Protein 4RMM (pdb70)

Solvent-accessible surface area: 7836 Å² total

Radius of gyration: 14.69 Å; Cα contacts (8 Å, |Δi|>4): 226; chains: 1; bounding box: 28×30×41 Å

Secondary structure (DSSP, 8-state):
-HHHHHHHTT-HHHHTTTSTTS--------SSS--EEEE-------GGG--S-----------S--SS--EEEEEEEEE-S---SSPEEEEEEEEEE-SSEEEEEEEEESS-TTS-SEEEEEEEE-----

Nearest PDB structures (foldseek):
  4rmm-assembly1_A-2  TM=1.008E+00  e=5.189E-24  Chromobacterium violaceum ATCC 12472
  3nwz-assembly3_B  TM=6.648E-01  e=1.725E-05  Halalkalibacterium halodurans
  1vi8-assembly1_B  TM=7.463E-01  e=4.567E-04  Escherichia coli
  3r32-assembly1_A  TM=6.577E-01  e=2.211E-03  Arthrobacter sp.
  1q4s-assembly1_A  TM=6.953E-01  e=3.817E-03  Arthrobacter sp. SU

Foldseek 3Di:
DVLVVCLVVVVFPCNCVPPCVVVVVKGHDDDVAQDKIKAQPAAVHDPPSDCQVVVVQLVSVSPDDVPDDWAWDDKDKDFQADDDSFMKMKGKDWDDCPPFKTKIKMFIDGPDSVRTRMIMITMTTHDPPD

B-factor: mean 85.72, std 33.12, range [31.44, 184.6]

Organism: Chromobacterium violaceum (strain ATCC 12472 / DSM 30191 / JCM 1249 / CCUG 213 / NBRC 12614 / NCIMB 9131 / NCTC 9757 / MK) (NCBI:txid243365)

CATH classification: 3.10.129.10

InterPro domains:
  IPR003736 Phenylacetic acid degradation-related domain [TIGR00369] (26-140)
  IPR006683 Thioesterase domain [PF03061] (61-133)
  IPR029069 HotDog domain superfamily [SSF54637] (1-143)

Sequence (130 aa):
QRFADLRDRKAYAEIVDALPYVKLGTSAEDEQGELRFELPFLQPALHGGLIGGFESAAIHLWNRESLEAPKIVDFSLDYLRPGRPQTLFAQCEITKQGKRVAHVLIEAWQDDRSKPVAVARAHFLLTNLE

Structure (mmCIF, N/CA/C/O backbone):
data_4RMM
#
_entry.id   4RMM
#
_cell.length_a   47.065
_cell.length_b   47.065
_cell.length_c   120.816
_cell.angle_alpha   90.000
_cell.angle_beta   90.000
_cell.angle_gamma   90.000
#
_symmetry.space_group_name_H-M   'P 43 2 2'
#
loop_
_entity.id
_entity.type
_entity.pdbx_description
1 polymer 'Putative uncharacterized protein'
2 water water
#
loop_
_atom_site.group_PDB
_atom_site.id
_atom_site.type_symbol
_atom_site.label_atom_id
_atom_site.label_alt_id
_atom_site.label_comp_id
_atom_site.label_asym_id
_atom_site.label_entity_id
_atom_site.label_seq_id
_atom_site.pdbx_PDB_ins_code
_atom_site.Cartn_x
_atom_site.Cartn_y
_atom_site.Cartn_z
_atom_site.occupancy
_atom_site.B_iso_or_equiv
_atom_site.auth_seq_id
_atom_site.auth_comp_id
_atom_site.auth_asym_id
_atom_site.auth_atom_id
_atom_site.pdbx_PDB_model_num
ATOM 9 N N . GLN A 1 6 ? 48.185 19.193 38.066 1.00 148.36 6 GLN A N 1
ATOM 10 C CA . GLN A 1 6 ? 47.197 19.108 36.999 1.00 159.65 6 GLN A CA 1
ATOM 11 C C . GLN A 1 6 ? 45.909 18.471 37.504 1.00 151.13 6 GLN A C 1
ATOM 12 O O . GLN A 1 6 ? 44.814 18.886 37.130 1.00 155.80 6 GLN A O 1
ATOM 18 N N . ARG A 1 7 ? 46.042 17.463 38.357 1.00 138.77 7 ARG A N 1
ATOM 19 C CA . ARG A 1 7 ? 44.876 16.785 38.903 1.00 136.39 7 ARG A CA 1
ATOM 20 C C . ARG A 1 7 ? 43.864 17.769 39.477 1.00 130.54 7 ARG A C 1
ATOM 21 O O . ARG A 1 7 ? 42.672 17.477 39.520 1.00 134.71 7 ARG A O 1
ATOM 29 N N . PHE A 1 8 ? 44.334 18.934 39.913 1.00 117.95 8 PHE A N 1
ATOM 30 C CA . PHE A 1 8 ? 43.438 19.931 40.484 1.00 109.65 8 PHE A CA 1
ATOM 31 C C . PHE A 1 8 ? 42.371 20.358 39.487 1.00 120.15 8 PHE A C 1
ATOM 32 O O . PHE A 1 8 ? 41.178 20.227 39.754 1.00 117.39 8 PHE A O 1
ATOM 40 N N . ALA A 1 9 ? 42.809 20.884 38.346 1.00 130.36 9 ALA A N 1
ATOM 41 C CA . ALA A 1 9 ? 41.892 21.329 37.302 1.00 134.88 9 ALA A CA 1
ATOM 42 C C . ALA A 1 9 ? 40.946 20.184 36.967 1.00 137.36 9 ALA A C 1
ATOM 43 O O . ALA A 1 9 ? 39.782 20.394 36.621 1.00 132.36 9 ALA A O 1
ATOM 45 N N . ASP A 1 10 ? 41.472 18.969 37.081 1.00 141.58 10 ASP A N 1
ATOM 46 C CA . ASP A 1 10 ? 40.719 17.755 36.810 1.00 148.92 10 ASP A CA 1
ATOM 47 C C . ASP A 1 10 ? 39.706 17.467 37.917 1.00 139.81 10 ASP A C 1
ATOM 48 O O . ASP A 1 10 ? 38.594 17.010 37.649 1.00 145.36 10 ASP A O 1
ATOM 53 N N . LEU A 1 11 ? 40.094 17.733 39.161 1.00 128.52 11 LEU A N 1
ATOM 54 C CA . LEU A 1 11 ? 39.210 17.500 40.296 1.00 124.49 11 LEU A CA 1
ATOM 55 C C . LEU A 1 11 ? 38.209 18.631 40.498 1.00 116.64 11 LEU A C 1
ATOM 56 O O . LEU A 1 11 ? 37.169 18.435 41.122 1.00 119.67 11 LEU A O 1
ATOM 61 N N . ARG A 1 12 ? 38.517 19.813 39.976 1.00 111.82 12 ARG A N 1
ATOM 62 C CA . ARG A 1 12 ? 37.597 20.937 40.102 1.00 111.83 12 ARG A CA 1
ATOM 63 C C . ARG A 1 12 ? 36.397 20.643 39.217 1.00 112.74 12 ARG A C 1
ATOM 64 O O . ARG A 1 12 ? 35.263 20.551 39.687 1.00 108.04 12 ARG A O 1
ATOM 72 N N . ASP A 1 13 ? 36.668 20.498 37.924 1.00 127.05 13 ASP A N 1
ATOM 73 C CA . ASP A 1 13 ? 35.635 20.212 36.939 1.00 133.43 13 ASP A CA 1
ATOM 74 C C . ASP A 1 13 ? 34.787 19.014 37.356 1.00 133.30 13 ASP A C 1
ATOM 75 O O . ASP A 1 13 ? 33.604 18.936 37.032 1.00 139.94 13 ASP A O 1
ATOM 80 N N . ARG A 1 14 ? 35.400 18.088 38.083 1.00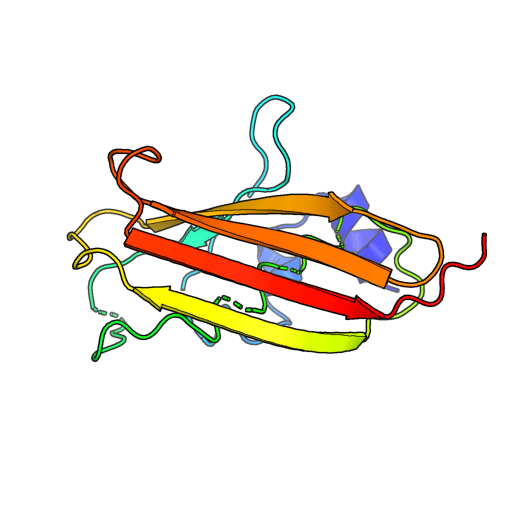 132.72 14 ARG A N 1
ATOM 81 C CA . ARG A 1 14 ? 34.716 16.885 38.541 1.00 136.97 14 ARG A CA 1
ATOM 82 C C . ARG A 1 14 ? 34.019 17.097 39.886 1.00 129.18 14 ARG A C 1
ATOM 83 O O . ARG A 1 14 ? 33.350 16.197 40.394 1.00 135.30 14 ARG A O 1
ATOM 91 N N . LYS A 1 15 ? 34.180 18.287 40.456 1.00 117.15 15 LYS A N 1
ATOM 92 C CA . LYS A 1 15 ? 33.573 18.616 41.742 1.00 104.88 15 LYS A CA 1
ATOM 93 C C . LYS A 1 15 ? 33.883 17.553 42.793 1.00 101.45 15 LYS A C 1
ATOM 94 O O . LYS A 1 15 ? 33.052 17.261 43.653 1.00 101.86 15 LYS A O 1
ATOM 100 N N . ALA A 1 16 ? 35.080 16.978 42.719 1.00 102.39 16 ALA A N 1
ATOM 101 C CA . ALA A 1 16 ? 35.501 15.945 43.661 1.00 109.27 16 ALA A CA 1
ATOM 102 C C . ALA A 1 16 ? 35.971 16.547 44.986 1.00 104.25 16 ALA A C 1
ATOM 103 O O . ALA A 1 16 ? 37.142 16.432 45.347 1.00 108.63 16 ALA A O 1
ATOM 105 N N . TYR A 1 17 ? 35.048 17.177 45.708 1.00 93.13 17 TYR A N 1
ATOM 106 C CA . TYR A 1 17 ? 35.354 17.812 46.988 1.00 91.17 17 TYR A CA 1
ATOM 107 C C . TYR A 1 17 ? 36.037 16.866 47.973 1.00 94.43 17 TYR A C 1
ATOM 108 O O . TYR A 1 17 ? 37.102 17.168 48.507 1.00 91.98 17 TYR A O 1
ATOM 117 N N . ALA A 1 18 ? 35.409 15.719 48.203 1.00 116.42 18 ALA A N 1
ATOM 118 C CA . ALA A 1 18 ? 35.907 14.714 49.136 1.00 122.28 18 ALA A CA 1
ATOM 119 C C . ALA A 1 18 ? 37.395 14.373 49.037 1.00 119.48 18 ALA A C 1
ATOM 120 O O . ALA A 1 18 ? 38.093 14.334 50.051 1.00 109.67 18 ALA A O 1
ATOM 122 N N . GLU A 1 19 ? 37.887 14.122 47.829 1.00 127.55 19 GLU A N 1
ATOM 123 C CA . GLU A 1 19 ? 39.291 13.762 47.674 1.00 131.44 19 GLU A CA 1
ATOM 124 C C . GLU A 1 19 ? 40.223 14.895 47.272 1.00 131.48 19 GLU A C 1
ATOM 125 O O . GLU A 1 19 ? 41.437 14.789 47.451 1.00 140.28 19 GLU A O 1
ATOM 131 N N . ILE A 1 20 ? 39.669 15.975 46.732 1.00 121.59 20 ILE A N 1
ATOM 132 C CA . ILE A 1 20 ? 40.498 17.105 46.332 1.00 112.44 20 ILE A CA 1
ATOM 133 C C . ILE A 1 20 ? 41.246 17.597 47.568 1.00 110.42 20 ILE A C 1
ATOM 134 O O . ILE A 1 20 ? 42.351 18.129 47.475 1.00 111.33 20 ILE A O 1
ATOM 139 N N . VAL A 1 21 ? 40.631 17.388 48.727 1.00 107.70 21 VAL A N 1
ATOM 140 C CA . VAL A 1 21 ? 41.202 17.793 50.003 1.00 101.90 21 VAL A CA 1
ATOM 141 C C . VAL A 1 21 ? 41.843 16.605 50.703 1.00 111.88 21 VAL A C 1
ATOM 142 O O . VAL A 1 21 ? 42.609 16.771 51.654 1.00 107.27 21 VAL A O 1
ATOM 146 N N . ASP A 1 22 ? 41.515 15.408 50.225 1.00 123.53 22 ASP A N 1
ATOM 147 C CA . ASP A 1 22 ? 42.050 14.180 50.793 1.00 135.24 22 ASP A CA 1
ATOM 148 C C . ASP A 1 22 ? 43.569 14.310 50.740 1.00 125.49 22 ASP A C 1
ATOM 149 O O . ASP A 1 22 ? 44.275 13.976 51.691 1.00 127.28 22 ASP A O 1
ATOM 154 N N . ALA A 1 23 ? 44.054 14.831 49.618 1.00 114.26 23 ALA A N 1
ATOM 155 C CA . ALA A 1 23 ? 45.472 15.045 49.440 1.00 105.09 23 ALA A CA 1
ATOM 156 C C . ALA A 1 23 ? 45.964 16.523 49.647 1.00 107.41 23 ALA A C 1
ATOM 157 O O . ALA A 1 23 ? 46.726 17.014 48.819 1.00 110.81 23 ALA A O 1
ATOM 159 N N . LEU A 1 24 ? 45.501 17.219 50.712 1.00 107.71 24 LEU A N 1
ATOM 160 C CA . LEU A 1 24 ? 45.927 18.598 51.162 1.00 107.09 24 LEU A CA 1
ATOM 161 C C . LEU A 1 24 ? 45.816 18.473 52.704 1.00 109.93 24 LEU A C 1
ATOM 162 O O . LEU A 1 24 ? 44.871 17.851 53.184 1.00 107.35 24 LEU A O 1
ATOM 167 N N . PRO A 1 25 ? 46.766 19.039 53.493 1.00 117.42 25 PRO A N 1
ATOM 168 C CA . PRO A 1 25 ? 46.698 18.922 54.966 1.00 115.41 25 PRO A CA 1
ATOM 169 C C . PRO A 1 25 ? 45.688 19.722 55.786 1.00 107.60 25 PRO A C 1
ATOM 170 O O . PRO A 1 25 ? 45.977 20.093 56.928 1.00 107.87 25 PRO A O 1
ATOM 174 N N . TYR A 1 26 ? 44.511 19.981 55.225 1.00 98.47 26 TYR A N 1
ATOM 175 C CA . TYR A 1 26 ? 43.488 20.719 55.961 1.00 97.73 26 TYR A CA 1
ATOM 176 C C . TYR A 1 26 ? 42.400 19.753 56.404 1.00 104.17 26 TYR A C 1
ATOM 177 O O . TYR A 1 26 ? 41.370 20.161 56.942 1.00 106.90 26 TYR A O 1
ATOM 179 N N . VAL A 1 27 ? 42.636 18.471 56.140 1.00 109.31 27 VAL A N 1
ATOM 180 C CA . VAL A 1 27 ? 41.736 17.392 56.537 1.00 105.66 27 VAL A CA 1
ATOM 181 C C . VAL A 1 27 ? 42.578 16.737 57.619 1.00 106.57 27 VAL A C 1
ATOM 182 O O . VAL A 1 27 ? 42.078 16.067 58.524 1.00 101.06 27 VAL A O 1
ATOM 186 N N . LYS A 1 28 ? 43.883 16.960 57.488 1.00 117.83 28 LYS A N 1
ATOM 187 C CA . LYS A 1 28 ? 44.881 16.474 58.425 1.00 123.69 28 LYS A CA 1
ATOM 188 C C . LYS A 1 28 ? 45.016 17.610 59.432 1.00 137.31 28 LYS A C 1
ATOM 189 O O . LYS A 1 28 ? 45.795 17.535 60.388 1.00 154.08 28 LYS A O 1
ATOM 191 N N . LEU A 1 29 ? 44.254 18.675 59.182 1.00 126.66 29 LEU A N 1
ATOM 192 C CA . LEU A 1 29 ? 44.231 19.831 60.064 1.00 131.74 29 LEU A CA 1
ATOM 193 C C . LEU A 1 29 ? 42.919 19.760 60.830 1.00 122.52 29 LEU A C 1
ATOM 194 O O . LEU A 1 29 ? 42.903 19.935 62.042 1.00 123.87 29 LEU A O 1
ATOM 204 N N . GLY A 1 31 ? 38.351 18.398 60.117 1.00 94.32 31 GLY A N 1
ATOM 205 C CA . GLY A 1 31 ? 37.473 17.485 59.406 1.00 90.40 31 GLY A CA 1
ATOM 206 C C . GLY A 1 31 ? 36.700 18.303 58.406 1.00 95.48 31 GLY A C 1
ATOM 207 O O . GLY A 1 31 ? 35.489 18.130 58.219 1.00 96.35 31 GLY A O 1
ATOM 208 N N . THR A 1 32 ? 37.420 19.205 57.752 1.00 91.83 32 THR A N 1
ATOM 209 C CA . THR A 1 32 ? 36.798 20.088 56.797 1.00 90.41 32 THR A CA 1
ATOM 210 C C . THR A 1 32 ? 35.997 19.337 55.760 1.00 97.34 32 THR A C 1
ATOM 211 O O . THR A 1 32 ? 36.355 18.253 55.287 1.00 101.98 32 THR A O 1
ATOM 215 N N . SER A 1 33 ? 34.862 19.933 55.465 1.00 98.87 33 SER A N 1
ATOM 216 C CA . SER A 1 33 ? 33.945 19.429 54.490 1.00 98.71 33 SER A CA 1
ATOM 217 C C . SER A 1 33 ? 34.002 20.566 53.494 1.00 93.73 33 SER A C 1
ATOM 218 O O . SER A 1 33 ? 34.497 21.648 53.817 1.00 89.45 33 SER A O 1
ATOM 229 N N . ALA A 1 35 ? 31.883 22.246 49.773 1.00 82.69 35 ALA A N 1
ATOM 230 C CA . ALA A 1 35 ? 30.891 22.202 48.706 1.00 85.15 35 ALA A CA 1
ATOM 231 C C . ALA A 1 35 ? 30.535 23.611 48.243 1.00 83.42 35 ALA A C 1
ATOM 232 O O . ALA A 1 35 ? 31.183 24.581 48.628 1.00 94.37 35 ALA A O 1
ATOM 234 N N . GLU A 1 36 ? 29.492 23.716 47.425 1.00 95.83 36 GLU A N 1
ATOM 235 C CA . GLU A 1 36 ? 29.054 25.004 46.899 1.00 96.56 36 GLU A CA 1
ATOM 236 C C . GLU A 1 36 ? 27.604 25.350 47.241 1.00 86.80 36 GLU A C 1
ATOM 237 O O . GLU A 1 36 ? 26.751 24.471 47.374 1.00 92.08 36 GLU A O 1
ATOM 243 N N . ASP A 1 37 ? 27.343 26.648 47.372 1.00 74.24 37 ASP A N 1
ATOM 244 C CA . ASP A 1 37 ? 26.022 27.163 47.704 1.00 80.87 37 ASP A CA 1
ATOM 245 C C . ASP A 1 37 ? 25.352 27.721 46.438 1.00 102.10 37 ASP A C 1
ATOM 246 O O . ASP A 1 37 ? 25.881 27.584 45.335 1.00 102.66 37 ASP A O 1
ATOM 251 N N . GLU A 1 38 ? 24.208 28.378 46.613 1.00 104.57 38 GLU A N 1
ATOM 252 C CA . GLU A 1 38 ? 23.457 28.949 45.497 1.00 117.38 38 GLU A CA 1
ATOM 253 C C . GLU A 1 38 ? 24.000 30.266 44.952 1.00 116.03 38 GLU A C 1
ATOM 254 O O . GLU A 1 38 ? 23.716 31.330 45.501 1.00 110.93 38 GLU A O 1
ATOM 256 N N . GLN A 1 39 ? 24.759 30.199 43.861 1.00 127.11 39 GLN A N 1
ATOM 257 C CA . GLN A 1 39 ? 25.323 31.403 43.244 1.00 130.99 39 GLN A CA 1
ATOM 258 C C . GLN A 1 39 ? 26.406 32.005 44.104 1.00 134.40 39 GLN A C 1
ATOM 259 O O . GLN A 1 39 ? 27.092 32.933 43.681 1.00 119.88 39 GLN A O 1
ATOM 261 N N . GLY A 1 40 ? 26.543 31.496 45.323 1.00 153.72 40 GLY A N 1
ATOM 262 C CA . GLY A 1 40 ? 27.555 32.024 46.223 1.00 158.74 40 GLY A CA 1
ATOM 263 C C . GLY A 1 40 ? 28.888 31.315 46.078 1.00 150.96 40 GLY A C 1
ATOM 264 O O . GLY A 1 40 ? 28.950 30.113 45.820 1.00 146.84 40 GLY A O 1
ATOM 265 N N . GLU A 1 41 ? 29.967 32.061 46.242 1.00 145.88 41 GLU A N 1
ATOM 266 C CA . GLU A 1 41 ? 31.298 31.489 46.130 1.00 143.65 41 GLU A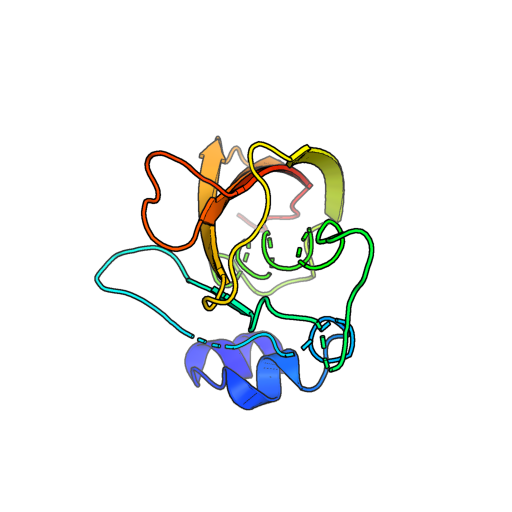 CA 1
ATOM 267 C C . GLU A 1 41 ? 31.440 30.213 46.960 1.00 130.50 41 GLU A C 1
ATOM 268 O O . GLU A 1 41 ? 30.638 29.957 47.859 1.00 144.49 41 GLU A O 1
ATOM 274 N N . LEU A 1 42 ? 32.459 29.414 46.651 1.00 103.09 42 LEU A N 1
ATOM 275 C CA . LEU A 1 42 ? 32.701 28.167 47.370 1.00 78.94 42 LEU A CA 1
ATOM 276 C C . LEU A 1 42 ? 32.470 28.349 48.873 1.00 65.46 42 LEU A C 1
ATOM 277 O O . LEU A 1 42 ? 32.660 29.438 49.416 1.00 87.33 42 LEU A O 1
ATOM 282 N N . ARG A 1 43 ? 32.056 27.277 49.538 1.00 57.94 43 ARG A N 1
ATOM 283 C CA . ARG A 1 43 ? 31.800 27.317 50.972 1.00 77.59 43 ARG A CA 1
ATOM 284 C C . ARG A 1 43 ? 32.429 26.111 51.669 1.00 77.13 43 ARG A C 1
ATOM 285 O O . ARG A 1 43 ? 32.444 25.012 51.118 1.00 71.72 43 ARG A O 1
ATOM 293 N N . PHE A 1 44 ? 32.949 26.329 52.877 1.00 58.30 44 PHE A N 1
ATOM 294 C CA . PHE A 1 44 ? 33.590 25.270 53.654 1.00 64.65 44 PHE A CA 1
ATOM 295 C C . PHE A 1 44 ? 32.853 24.955 54.959 1.00 76.66 44 PHE A C 1
ATOM 296 O O . PHE A 1 44 ? 32.051 25.753 55.442 1.00 81.45 44 PHE A O 1
ATOM 304 N N . GLU A 1 45 ? 33.151 23.790 55.532 1.00 75.62 45 GLU A N 1
ATOM 305 C CA . GLU A 1 45 ? 32.536 23.351 56.785 1.00 77.77 45 GLU A CA 1
ATOM 306 C C . GLU A 1 45 ? 33.566 22.639 57.638 1.00 91.40 45 GLU A C 1
ATOM 307 O O . GLU A 1 45 ? 34.470 21.996 57.140 1.00 89.76 45 GLU A O 1
ATOM 313 N N . LEU A 1 46 ? 33.421 22.751 58.947 1.00 88.85 46 LEU A N 1
ATOM 314 C CA . LEU A 1 46 ? 34.404 22.137 59.823 1.00 71.84 46 LEU A CA 1
ATOM 315 C C . LEU A 1 46 ? 33.592 21.757 61.011 1.00 93.31 46 LEU A C 1
ATOM 316 O O . LEU A 1 46 ? 32.680 22.560 61.381 1.00 101.08 46 LEU A O 1
ATOM 321 N N . PRO A 1 47 ? 33.887 20.595 61.660 1.00 106.53 47 PRO A N 1
ATOM 322 C CA . PRO A 1 47 ? 33.037 20.333 62.793 1.00 110.66 47 PRO A CA 1
ATOM 323 C C . PRO A 1 47 ? 33.646 20.944 64.013 1.00 107.40 47 PRO A C 1
ATOM 324 O O . PRO A 1 47 ? 34.452 20.303 64.683 1.00 111.00 47 PRO A O 1
ATOM 328 N N . PHE A 1 48 ? 33.287 22.185 64.283 1.00 106.81 48 PHE A N 1
ATOM 329 C CA . PHE A 1 48 ? 33.837 22.888 65.432 1.00 110.56 48 PHE A CA 1
ATOM 330 C C . PHE A 1 48 ? 33.239 22.372 66.735 1.00 125.01 48 PHE A C 1
ATOM 331 O O . PHE A 1 48 ? 32.113 22.713 67.095 1.00 135.72 48 PHE A O 1
ATOM 339 N N . LEU A 1 49 ? 34.003 21.541 67.438 1.00 126.29 49 LEU A N 1
ATOM 340 C CA . LEU A 1 49 ? 33.555 20.975 68.707 1.00 124.61 49 LEU A CA 1
ATOM 341 C C . LEU A 1 49 ? 34.720 20.785 69.668 1.00 126.50 49 LEU A C 1
ATOM 342 O O . LEU A 1 49 ? 34.804 21.462 70.694 1.00 120.87 49 LEU A O 1
ATOM 347 N N . GLN A 1 50 ? 35.618 19.857 69.336 1.00 136.68 50 GLN A N 1
ATOM 348 C CA . GLN A 1 50 ? 36.786 19.602 70.174 1.00 140.15 50 GLN A CA 1
ATOM 349 C C . GLN A 1 50 ? 37.638 18.529 69.557 1.00 142.63 50 GLN A C 1
ATOM 350 O O . GLN A 1 50 ? 37.323 17.982 68.473 1.00 136.87 50 GLN A O 1
ATOM 352 N N . PRO A 1 59 ? 37.664 14.767 67.077 1.00 123.11 59 PRO A N 1
ATOM 353 C CA . PRO A 1 59 ? 39.095 15.060 67.221 1.00 122.72 59 PRO A CA 1
ATOM 354 C C . PRO A 1 59 ? 39.287 16.556 67.432 1.00 125.96 59 PRO A C 1
ATOM 355 O O . PRO A 1 59 ? 38.945 17.399 66.603 1.00 131.29 59 PRO A O 1
ATOM 359 N N . ALA A 1 60 ? 39.902 16.837 68.568 1.00 122.10 60 ALA A N 1
ATOM 360 C CA . ALA A 1 60 ? 40.008 18.170 69.098 1.00 114.99 60 ALA A CA 1
ATOM 361 C C . ALA A 1 60 ? 41.111 19.142 68.775 1.00 116.20 60 ALA A C 1
ATOM 362 O O . ALA A 1 60 ? 42.273 18.780 68.683 1.00 116.68 60 ALA A O 1
ATOM 364 N N . LEU A 1 61 ? 40.716 20.403 68.620 1.00 109.58 61 LEU A N 1
ATOM 365 C CA . LEU A 1 61 ? 41.673 21.465 68.416 1.00 100.61 61 LEU A CA 1
ATOM 366 C C . LEU A 1 61 ? 41.386 22.443 69.530 1.00 96.24 61 LEU A C 1
ATOM 367 O O . LEU A 1 61 ? 40.384 23.171 69.524 1.00 90.74 61 LEU A O 1
ATOM 372 N N . HIS A 1 62 ? 42.260 22.421 70.519 1.00 106.62 62 HIS A N 1
ATOM 373 C CA . HIS A 1 62 ? 42.089 23.311 71.634 1.00 108.89 62 HIS A CA 1
ATOM 374 C C . HIS A 1 62 ? 42.643 24.659 71.281 1.00 101.43 62 HIS A C 1
ATOM 375 O O . HIS A 1 62 ? 43.328 24.826 70.268 1.00 97.97 62 HIS A O 1
ATOM 382 N N . GLY A 1 63 ? 42.336 25.623 72.132 1.00 96.48 63 GLY A N 1
ATOM 383 C CA . GLY A 1 63 ? 42.767 26.979 71.891 1.00 84.05 63 GLY A CA 1
ATOM 384 C C . GLY A 1 63 ? 41.833 27.569 70.853 1.00 82.69 63 GLY A C 1
ATOM 385 O O . GLY A 1 63 ? 41.833 28.775 70.627 1.00 92.88 63 GLY A O 1
ATOM 386 N N . GLY A 1 64 ? 41.027 26.708 70.231 1.00 67.74 64 GLY A N 1
ATOM 387 C CA . GLY A 1 64 ? 40.096 27.155 69.212 1.00 55.28 64 GLY A CA 1
ATOM 388 C C . GLY A 1 64 ? 40.789 27.765 68.003 1.00 65.38 64 GLY A C 1
ATOM 389 O O . GLY A 1 64 ? 40.152 28.484 67.223 1.00 57.33 64 GLY A O 1
ATOM 390 N N . LEU A 1 65 ? 42.087 27.479 67.846 1.00 47.64 65 LEU A N 1
ATOM 391 C CA . LEU A 1 65 ? 42.859 28.007 66.727 1.00 50.65 65 LEU A CA 1
ATOM 392 C C . LEU A 1 65 ? 42.322 27.497 65.405 1.00 45.56 65 LEU A C 1
ATOM 393 O O . LEU A 1 65 ? 42.033 26.310 65.267 1.00 52.63 65 LEU A O 1
ATOM 398 N N . ILE A 1 66 ? 42.207 28.399 64.433 1.00 46.52 66 ILE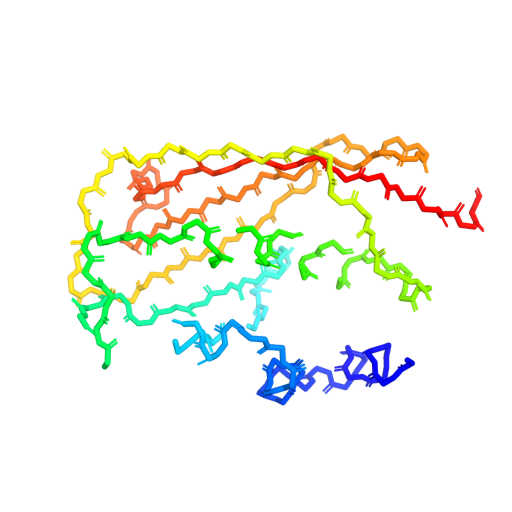 A N 1
ATOM 399 C CA . ILE A 1 66 ? 41.707 28.068 63.103 1.00 46.44 66 ILE A CA 1
ATOM 400 C C . ILE A 1 66 ? 42.475 28.780 61.992 1.00 38.08 66 ILE A C 1
ATOM 401 O O . ILE A 1 66 ? 42.078 28.743 60.832 1.00 50.79 66 ILE A O 1
ATOM 406 N N . GLY A 1 67 ? 43.585 29.413 62.353 1.00 43.73 67 GLY A N 1
ATOM 407 C CA . GLY A 1 67 ? 44.383 30.124 61.369 1.00 39.24 67 GLY A CA 1
ATOM 408 C C . GLY A 1 67 ? 44.744 29.298 60.163 1.00 39.71 67 GLY A C 1
ATOM 409 O O . GLY A 1 67 ? 44.639 29.767 59.033 1.00 41.91 67 GLY A O 1
ATOM 410 N N . GLY A 1 68 ? 45.176 28.065 60.406 1.00 38.27 68 GLY A N 1
ATOM 411 C CA . GLY A 1 68 ? 45.532 27.178 59.306 1.00 46.10 68 GLY A CA 1
ATOM 412 C C . GLY A 1 68 ? 44.357 26.906 58.383 1.00 56.21 68 GLY A C 1
ATOM 413 O O . GLY A 1 68 ? 44.498 26.912 57.170 1.00 44.66 68 GLY A O 1
ATOM 414 N N . PHE A 1 69 ? 43.188 26.670 58.964 1.00 48.94 69 PHE A N 1
ATOM 415 C CA . PHE A 1 69 ? 41.962 26.393 58.208 1.00 51.54 69 PHE A CA 1
ATOM 416 C C . PHE A 1 69 ? 41.583 27.565 57.322 1.00 47.35 69 PHE A C 1
ATOM 417 O O . PHE A 1 69 ? 41.399 27.411 56.125 1.00 42.07 69 PHE A O 1
ATOM 433 N N . GLU A 1 71 ? 43.374 30.250 56.451 1.00 38.42 71 GLU A N 1
ATOM 434 C CA . GLU A 1 71 ? 44.397 30.504 55.442 1.00 40.64 71 GLU A CA 1
ATOM 435 C C . GLU A 1 71 ? 44.301 29.557 54.226 1.00 39.01 71 GLU A C 1
ATOM 436 O O . GLU A 1 71 ? 44.374 30.007 53.093 1.00 44.27 71 GLU A O 1
ATOM 442 N N . SER A 1 72 ? 44.138 28.254 54.454 1.00 44.49 72 SER A N 1
ATOM 443 C CA . SER A 1 72 ? 44.028 27.306 53.339 1.00 44.72 72 SER A CA 1
ATOM 444 C C . SER A 1 72 ? 42.712 27.492 52.569 1.00 49.95 72 SER A C 1
ATOM 445 O O . SER A 1 72 ? 42.683 27.320 51.344 1.00 46.11 72 SER A O 1
ATOM 448 N N . ALA A 1 73 ? 41.623 27.797 53.283 1.00 42.57 73 ALA A N 1
ATOM 449 C CA . ALA A 1 73 ? 40.332 28.020 52.628 1.00 55.23 73 ALA A CA 1
ATOM 450 C C . ALA A 1 73 ? 40.491 29.150 51.625 1.00 47.91 73 ALA A C 1
ATOM 451 O O . ALA A 1 73 ? 40.065 29.041 50.483 1.00 43.25 73 ALA A O 1
ATOM 453 N N . ALA A 1 74 ? 41.110 30.242 52.062 1.00 55.03 74 ALA A N 1
ATOM 454 C CA . ALA A 1 74 ? 41.312 31.405 51.197 1.00 33.65 74 ALA A CA 1
ATOM 455 C C . ALA A 1 74 ? 42.174 31.019 49.984 1.00 51.79 74 ALA A C 1
ATOM 456 O O . ALA A 1 74 ? 41.957 31.499 48.880 1.00 48.74 74 ALA A O 1
ATOM 466 N N . ILE A 1 76 ? 42.523 27.849 48.669 1.00 43.10 76 ILE A N 1
ATOM 467 C CA . ILE A 1 76 ? 41.690 26.962 47.862 1.00 62.37 76 ILE A CA 1
ATOM 468 C C . ILE A 1 76 ? 40.633 27.740 47.080 1.00 57.36 76 ILE A C 1
ATOM 469 O O . ILE A 1 76 ? 40.406 27.482 45.900 1.00 52.01 76 ILE A O 1
ATOM 474 N N . HIS A 1 77 ? 40.001 28.707 47.733 1.00 55.36 77 HIS A N 1
ATOM 475 C CA . HIS A 1 77 ? 38.970 29.513 47.077 1.00 60.33 77 HIS A CA 1
ATOM 476 C C . HIS A 1 77 ? 39.535 30.185 45.834 1.00 51.87 77 HIS A C 1
ATOM 477 O O . HIS A 1 77 ? 38.882 30.254 44.788 1.00 56.77 77 HIS A O 1
ATOM 484 N N . LEU A 1 78 ? 40.758 30.688 45.965 1.00 53.78 78 LEU A N 1
ATOM 485 C CA . LEU A 1 78 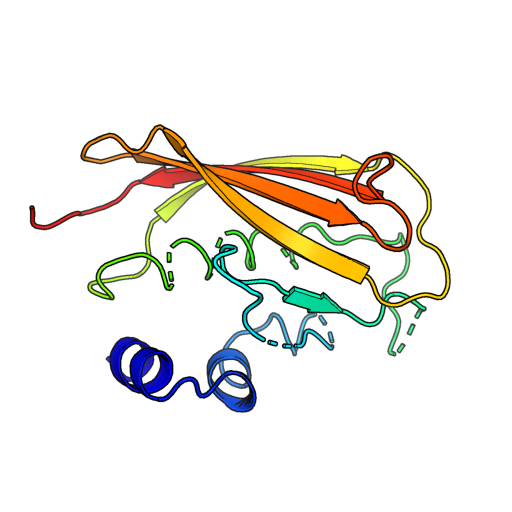? 41.435 31.384 44.877 1.00 55.97 78 LEU A CA 1
ATOM 486 C C . LEU A 1 78 ? 41.713 30.489 43.685 1.00 63.40 78 LEU A C 1
ATOM 487 O O . LEU A 1 78 ? 41.432 30.864 42.548 1.00 67.41 78 LEU A O 1
ATOM 500 N N . TRP A 1 80 ? 40.265 27.763 43.043 1.00 77.79 80 TRP A N 1
ATOM 501 C CA . TRP A 1 80 ? 39.030 27.124 42.613 1.00 83.42 80 TRP A CA 1
ATOM 502 C C . TRP A 1 80 ? 38.343 28.112 41.679 1.00 79.95 80 TRP A C 1
ATOM 503 O O . TRP A 1 80 ? 37.671 27.727 40.725 1.00 74.93 80 TRP A O 1
ATOM 514 N N . ASN A 1 81 ? 38.544 29.393 41.959 1.00 79.63 81 ASN A N 1
ATOM 515 C CA . ASN A 1 81 ? 37.964 30.461 41.165 1.00 79.76 81 ASN A CA 1
ATOM 516 C C . ASN A 1 81 ? 38.918 30.972 40.088 1.00 84.19 81 ASN A C 1
ATOM 517 O O . ASN A 1 81 ? 38.602 31.933 39.387 1.00 86.07 81 ASN A O 1
ATOM 522 N N . ARG A 1 82 ? 40.082 30.342 39.954 1.00 81.45 82 ARG A N 1
ATOM 523 C CA . ARG A 1 82 ? 41.049 30.776 38.948 1.00 91.77 82 ARG A CA 1
ATOM 524 C C . ARG A 1 82 ? 41.627 29.672 38.084 1.00 112.49 82 ARG A C 1
ATOM 525 O O . ARG A 1 82 ? 41.290 28.496 38.229 1.00 94.85 82 ARG A O 1
ATOM 533 N N . GLU A 1 83 ? 42.503 30.080 37.174 1.00 141.74 83 GLU A N 1
ATOM 534 C CA . GLU A 1 83 ? 43.172 29.165 36.265 1.00 150.40 83 GLU A CA 1
ATOM 535 C C . GLU A 1 83 ? 44.171 28.351 37.081 1.00 144.35 83 GLU A C 1
ATOM 536 O O . GLU A 1 83 ? 45.072 28.901 37.719 1.00 150.09 83 GLU A O 1
ATOM 542 N N . SER A 1 84 ? 43.979 27.035 37.071 1.00 130.67 84 SER A N 1
ATOM 543 C CA . SER A 1 84 ? 44.821 26.099 37.813 1.00 125.38 84 SER A CA 1
ATOM 544 C C . SER A 1 84 ? 46.207 25.948 37.186 1.00 128.20 84 SER A C 1
ATOM 545 O O . SER A 1 84 ? 46.642 24.836 36.891 1.00 142.95 84 SER A O 1
ATOM 548 N N . LEU A 1 85 ? 46.893 27.071 36.990 1.00 118.26 85 LEU A N 1
ATOM 549 C CA . LEU A 1 85 ? 48.231 27.068 36.393 1.00 122.85 85 LEU A CA 1
ATOM 550 C C . LEU A 1 85 ? 49.260 26.572 37.398 1.00 114.95 85 LEU A C 1
ATOM 551 O O . LEU A 1 85 ? 49.958 25.582 37.172 1.00 116.64 85 LEU A O 1
ATOM 556 N N . GLU A 1 86 ? 49.354 27.298 38.501 1.00 110.07 86 GLU A N 1
ATOM 557 C CA . GLU A 1 86 ? 50.254 26.968 39.589 1.00 101.73 86 GLU A CA 1
ATOM 558 C C . GLU A 1 86 ? 49.580 27.588 40.796 1.00 101.54 86 GLU A C 1
ATOM 559 O O . GLU A 1 86 ? 48.722 28.460 40.649 1.00 102.06 86 GLU A O 1
ATOM 565 N N . ALA A 1 87 ? 49.945 27.126 41.984 1.00 91.79 87 ALA A N 1
ATOM 566 C CA . ALA A 1 87 ? 49.352 27.645 43.205 1.00 84.97 87 ALA A CA 1
ATOM 567 C C . ALA A 1 87 ? 49.747 29.106 43.417 1.00 73.23 87 ALA A C 1
ATOM 568 O O . ALA A 1 87 ? 50.910 29.467 43.272 1.00 79.99 87 ALA A O 1
ATOM 570 N N . PRO A 1 88 ? 48.776 29.972 43.742 1.00 70.36 88 PRO A N 1
ATOM 571 C CA . PRO A 1 88 ? 49.114 31.385 43.961 1.00 68.65 88 PRO A CA 1
ATOM 572 C C . PRO A 1 88 ? 50.007 31.516 45.187 1.00 67.19 88 PRO A C 1
ATOM 573 O O . PRO A 1 88 ? 50.046 30.619 46.025 1.00 79.45 88 PRO A O 1
ATOM 577 N N . LYS A 1 89 ? 50.734 32.624 45.283 1.00 62.26 89 LYS A N 1
ATOM 578 C CA . LYS A 1 89 ? 51.628 32.842 46.409 1.00 52.10 89 LYS A CA 1
ATOM 579 C C . LYS A 1 89 ? 51.051 33.850 47.389 1.00 60.94 89 LYS A C 1
ATOM 580 O O . LYS A 1 89 ? 50.685 34.974 47.017 1.00 55.18 89 LYS A O 1
ATOM 586 N N . ILE A 1 90 ? 50.989 33.443 48.649 1.00 48.75 90 ILE A N 1
ATOM 587 C CA . ILE A 1 90 ? 50.465 34.294 49.695 1.00 43.91 90 ILE A CA 1
ATOM 588 C C . ILE A 1 90 ? 51.509 35.299 50.134 1.00 43.91 90 ILE A C 1
ATOM 589 O O . ILE A 1 90 ? 52.698 34.976 50.226 1.00 43.98 90 ILE A O 1
ATOM 594 N N . VAL A 1 91 ? 51.059 36.529 50.386 1.00 38.18 91 VAL A N 1
ATOM 595 C CA . VAL A 1 91 ? 51.933 37.603 50.807 1.00 46.55 91 VAL A CA 1
ATOM 596 C C . VAL A 1 91 ? 51.740 37.834 52.295 1.00 34.15 91 VAL A C 1
ATOM 597 O O . VAL A 1 91 ? 52.721 37.890 53.062 1.00 39.23 91 VAL A O 1
ATOM 601 N N . ASP A 1 92 ? 50.482 37.960 52.714 1.00 43.44 92 ASP A N 1
ATOM 602 C CA . ASP A 1 92 ? 50.164 38.148 54.123 1.00 43.14 92 ASP A CA 1
ATOM 603 C C . ASP A 1 92 ? 48.786 37.600 54.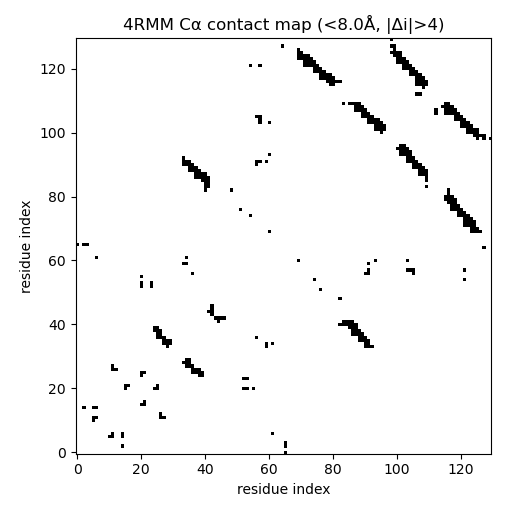470 1.00 47.43 92 ASP A C 1
ATOM 604 O O . ASP A 1 92 ? 47.977 37.327 53.600 1.00 41.51 92 ASP A O 1
ATOM 609 N N . PHE A 1 93 ? 48.538 37.447 55.761 1.00 41.95 93 PHE A N 1
ATOM 610 C CA . PHE A 1 93 ? 47.292 36.884 56.263 1.00 39.16 93 PHE A CA 1
ATOM 611 C C . PHE A 1 93 ? 47.010 37.396 57.662 1.00 44.60 93 PHE A C 1
ATOM 612 O O . PHE A 1 93 ? 47.872 37.295 58.537 1.00 46.08 93 PHE A O 1
ATOM 620 N N . SER A 1 94 ? 45.813 37.937 57.879 1.00 49.70 94 SER A N 1
ATOM 621 C CA . SER A 1 94 ? 45.416 38.438 59.203 1.00 49.12 94 SER A CA 1
ATOM 622 C C . SER A 1 94 ? 44.084 37.814 59.627 1.00 51.97 94 SER A C 1
ATOM 623 O O . SER A 1 94 ? 43.221 37.550 58.805 1.00 41.85 94 SER A O 1
ATOM 626 N N . LEU A 1 95 ? 43.937 37.587 60.923 1.00 43.08 95 LEU A N 1
ATOM 627 C CA . LEU A 1 95 ? 42.767 36.951 61.498 1.00 43.04 95 LEU A CA 1
ATOM 628 C C . LEU A 1 95 ? 42.361 37.553 62.850 1.00 47.38 95 LEU A C 1
ATOM 629 O O . LEU A 1 95 ? 43.215 37.772 63.709 1.00 39.05 95 LEU A O 1
ATOM 634 N N . ASP A 1 96 ? 41.058 37.809 63.020 1.00 41.35 96 ASP A N 1
ATOM 635 C CA . ASP A 1 96 ? 40.501 38.308 64.273 1.00 40.74 96 ASP A CA 1
ATOM 636 C C . ASP A 1 96 ? 39.5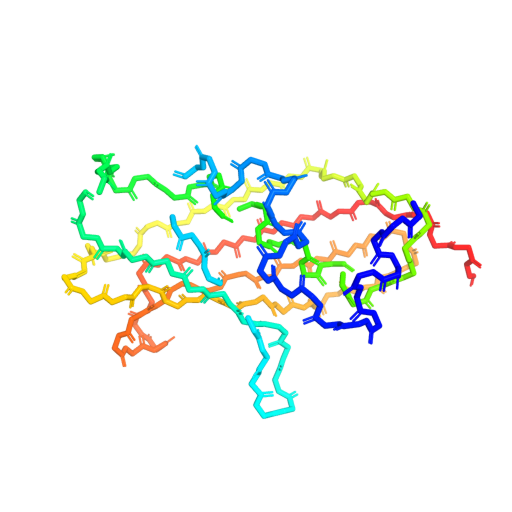03 37.299 64.805 1.00 49.19 96 ASP A C 1
ATOM 637 O O . ASP A 1 96 ? 38.630 36.847 64.084 1.00 38.65 96 ASP A O 1
ATOM 642 N N . TYR A 1 97 ? 39.639 36.943 66.070 1.00 37.63 97 TYR A N 1
ATOM 643 C CA . TYR A 1 97 ? 38.741 36.003 66.716 1.00 50.92 97 TYR A CA 1
ATOM 644 C C . TYR A 1 97 ? 37.787 36.936 67.417 1.00 54.35 97 TYR A C 1
ATOM 645 O O . TYR A 1 97 ? 38.186 37.695 68.303 1.00 60.39 97 TYR A O 1
ATOM 654 N N . LEU A 1 98 ? 36.529 36.887 66.986 1.00 51.29 98 LEU A N 1
ATOM 655 C CA . LEU A 1 98 ? 35.477 37.764 67.496 1.00 60.58 98 LEU A CA 1
ATOM 656 C C . LEU A 1 98 ? 34.630 37.200 68.621 1.00 57.60 98 LEU A C 1
ATOM 657 O O . LEU A 1 98 ? 34.287 37.909 69.558 1.00 54.22 98 LEU A O 1
ATOM 662 N N . ARG A 1 99 ? 34.290 35.925 68.529 1.00 58.91 99 ARG A N 1
ATOM 663 C CA . ARG A 1 99 ? 33.448 35.307 69.535 1.00 68.78 99 ARG A CA 1
ATOM 664 C C . ARG A 1 99 ? 33.828 33.857 69.729 1.00 62.52 99 ARG A C 1
ATOM 665 O O . ARG A 1 99 ? 34.357 33.220 68.837 1.00 51.46 99 ARG A O 1
ATOM 673 N N . PRO A 1 100 ? 33.543 33.314 70.910 1.00 65.52 100 PRO A N 1
ATOM 674 C CA . PRO A 1 100 ? 33.879 31.915 71.158 1.00 61.04 100 PRO A CA 1
ATOM 675 C C . PRO A 1 100 ? 33.118 31.056 70.153 1.00 67.90 100 PRO A C 1
ATOM 676 O O . PRO A 1 100 ? 32.148 31.511 69.553 1.00 85.33 100 PRO A O 1
ATOM 680 N N . GLY A 1 101 ? 33.556 29.821 69.964 1.00 59.62 101 GLY A N 1
ATOM 681 C CA . GLY A 1 101 ? 32.860 28.946 69.046 1.00 58.31 101 GLY A CA 1
ATOM 682 C C . GLY A 1 101 ? 31.818 28.146 69.807 1.00 59.69 101 GLY A C 1
ATOM 683 O O . GLY A 1 101 ? 31.976 27.896 71.007 1.00 68.03 101 GLY A O 1
ATOM 684 N N . ARG A 1 102 ? 30.749 27.752 69.124 1.00 69.47 102 ARG A N 1
ATOM 685 C CA . ARG A 1 102 ? 29.721 26.979 69.779 1.00 77.92 102 ARG A CA 1
ATOM 686 C C . ARG A 1 102 ? 29.834 25.525 69.294 1.00 87.29 102 ARG A C 1
ATOM 687 O O . ARG A 1 102 ? 30.654 25.233 68.411 1.00 86.30 102 ARG A O 1
ATOM 689 N N . PRO A 1 103 ? 29.113 24.592 69.940 1.00 107.98 103 PRO A N 1
ATOM 690 C CA . PRO A 1 103 ? 29.120 23.167 69.588 1.00 112.17 103 PRO A CA 1
ATOM 691 C C . PRO A 1 103 ? 28.307 22.891 68.335 1.00 102.61 103 PRO A C 1
ATOM 692 O O . PRO A 1 103 ? 27.571 21.908 68.254 1.00 102.07 103 PRO A O 1
ATOM 696 N N . GLN A 1 104 ? 28.444 23.791 67.369 1.00 89.58 104 GLN A N 1
ATOM 697 C CA . GLN A 1 104 ? 27.753 23.695 66.091 1.00 89.43 104 GLN A CA 1
ATOM 698 C C . GLN A 1 104 ? 28.830 23.644 65.012 1.00 92.15 104 GLN A C 1
ATOM 699 O O . GLN A 1 104 ? 29.982 24.002 65.262 1.00 91.64 104 GLN A O 1
ATOM 705 N N . THR A 1 105 ? 28.464 23.202 63.815 1.00 80.59 105 THR A N 1
ATOM 706 C CA . THR A 1 105 ? 29.436 23.143 62.733 1.00 85.22 105 THR A CA 1
ATOM 707 C C . THR A 1 105 ? 29.779 24.568 62.319 1.00 74.10 105 THR A C 1
ATOM 708 O O . THR A 1 105 ? 28.912 25.443 62.289 1.00 77.77 105 THR A O 1
ATOM 712 N N . LEU A 1 106 ? 31.050 24.789 62.006 1.00 72.44 106 LEU A N 1
ATOM 713 C CA . LEU A 1 106 ? 31.547 26.099 61.610 1.00 60.61 106 LEU A CA 1
ATOM 714 C C . LEU A 1 106 ? 31.577 26.254 60.094 1.00 67.98 106 LEU A C 1
ATOM 715 O O . LEU A 1 106 ? 32.202 25.461 59.394 1.00 80.10 106 LEU A O 1
ATOM 720 N N . PHE A 1 107 ? 30.892 27.278 59.595 1.00 68.39 107 PHE A N 1
ATOM 721 C CA . PHE A 1 107 ? 30.831 27.564 58.165 1.00 64.61 107 PHE A CA 1
ATOM 722 C C . PHE A 1 107 ? 31.864 28.631 57.834 1.00 77.26 107 PHE A C 1
ATOM 723 O O . PHE A 1 107 ? 32.230 29.440 58.687 1.00 59.20 107 PHE A O 1
ATOM 731 N N . ALA A 1 108 ? 32.329 28.634 56.591 1.00 60.76 108 ALA A N 1
ATOM 732 C CA . ALA A 1 108 ? 33.308 29.617 56.150 1.00 49.27 108 ALA A CA 1
ATOM 733 C C . ALA A 1 108 ? 33.183 29.843 54.659 1.00 48.93 108 ALA A C 1
ATOM 734 O O . ALA A 1 108 ? 33.007 28.898 53.885 1.00 53.72 108 ALA A O 1
ATOM 736 N N . GLN A 1 109 ? 33.280 31.102 54.257 1.00 58.43 109 GLN A N 1
ATOM 737 C CA . GLN A 1 109 ? 33.178 31.450 52.860 1.00 64.31 109 GLN A CA 1
ATOM 738 C C . GLN A 1 109 ? 34.051 32.647 52.548 1.00 54.41 109 GLN A C 1
ATOM 739 O O . GLN A 1 109 ? 34.090 33.617 53.308 1.00 45.93 109 GLN A O 1
ATOM 745 N N . CYS A 1 110 ? 34.726 32.588 51.407 1.00 50.25 110 CYS A N 1
ATOM 746 C CA . CYS A 1 110 ? 35.615 33.672 51.022 1.00 53.47 110 CYS A CA 1
ATOM 747 C C . CYS A 1 110 ? 35.080 34.490 49.880 1.00 57.6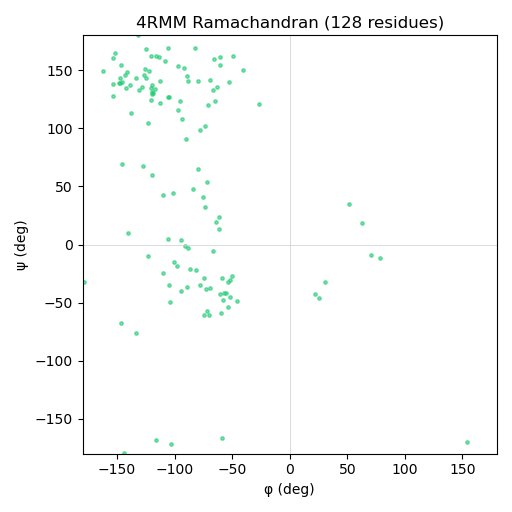7 110 CYS A C 1
ATOM 748 O O . CYS A 1 110 ? 34.261 34.038 49.088 1.00 63.78 110 CYS A O 1
ATOM 751 N N . GLU A 1 111 ? 35.585 35.705 49.787 1.00 62.39 111 GLU A N 1
ATOM 752 C CA . GLU A 1 111 ? 35.176 36.595 48.731 1.00 64.23 111 GLU A CA 1
ATOM 753 C C . GLU A 1 111 ? 36.396 37.328 48.212 1.00 60.73 111 GLU A C 1
ATOM 754 O O . GLU A 1 111 ? 37.228 37.776 48.994 1.00 58.83 111 GLU A O 1
ATOM 760 N N . ILE A 1 112 ? 36.513 37.459 46.898 1.00 52.33 112 ILE A N 1
ATOM 761 C CA . ILE A 1 112 ? 37.643 38.181 46.335 1.00 62.80 112 ILE A CA 1
ATOM 762 C C . ILE A 1 112 ? 37.288 39.653 46.093 1.00 72.67 112 ILE A C 1
ATOM 763 O O . ILE A 1 112 ? 36.542 39.979 45.178 1.00 74.79 112 ILE A O 1
ATOM 768 N N . THR A 1 113 ? 37.861 40.528 46.922 1.00 83.29 113 THR A N 1
ATOM 769 C CA . THR A 1 113 ? 37.611 41.984 46.909 1.00 83.77 113 THR A CA 1
ATOM 770 C C . THR A 1 113 ? 38.141 42.867 45.798 1.00 91.99 113 THR A C 1
ATOM 771 O O . THR A 1 113 ? 37.403 43.656 45.211 1.00 107.50 113 THR A O 1
ATOM 775 N N . LYS A 1 114 ? 39.451 42.826 45.614 1.00 91.68 114 LYS A N 1
ATOM 776 C CA . LYS A 1 114 ? 40.092 43.582 44.564 1.00 87.57 114 LYS A CA 1
ATOM 777 C C . LYS A 1 114 ? 40.829 42.464 43.866 1.00 82.06 114 LYS A C 1
ATOM 778 O O . LYS A 1 114 ? 41.283 41.537 44.523 1.00 84.19 114 LYS A O 1
ATOM 784 N N . GLN A 1 115 ? 40.915 42.522 42.546 1.00 85.46 115 GLN A N 1
ATOM 785 C CA . GLN A 1 115 ? 41.622 41.487 41.822 1.00 97.49 115 GLN A CA 1
ATOM 786 C C . GLN A 1 115 ? 42.325 42.062 40.611 1.00 107.83 115 GLN A C 1
ATOM 787 O O . GLN A 1 115 ? 41.930 41.820 39.474 1.00 120.05 115 GLN A O 1
ATOM 793 N N . GLY A 1 116 ? 43.360 42.849 40.890 1.00 106.45 116 GLY A N 1
ATOM 794 C CA . GLY A 1 116 ? 44.167 43.442 39.843 1.00 102.74 116 GLY A CA 1
ATOM 795 C C . GLY A 1 116 ? 44.769 42.353 38.978 1.00 98.43 116 GLY A C 1
ATOM 796 O O . GLY A 1 116 ? 44.367 41.192 39.047 1.00 95.08 116 GLY A O 1
ATOM 797 N N . LYS A 1 117 ? 45.740 42.717 38.162 1.00 98.63 117 LYS A N 1
ATOM 798 C CA . LYS A 1 117 ? 46.328 41.731 37.291 1.00 105.28 117 LYS A CA 1
ATOM 799 C C . LYS A 1 117 ? 47.249 40.745 37.996 1.00 92.61 117 LYS A C 1
ATOM 800 O O . LYS A 1 117 ? 47.346 39.591 37.590 1.00 89.98 117 LYS A O 1
ATOM 806 N N . ARG A 1 118 ? 47.873 41.169 39.087 1.00 81.08 118 ARG A N 1
ATOM 807 C CA . ARG A 1 118 ? 48.850 40.309 39.738 1.00 79.28 118 ARG A CA 1
ATOM 808 C C . ARG A 1 118 ? 48.586 40.008 41.188 1.00 78.43 118 ARG A C 1
ATOM 809 O O . ARG A 1 118 ? 49.211 39.121 41.759 1.00 66.60 118 ARG A O 1
ATOM 817 N N . VAL A 1 119 ? 47.625 40.719 41.763 1.00 70.35 119 VAL A N 1
ATOM 818 C CA . VAL A 1 119 ? 47.315 40.584 43.176 1.00 66.19 119 VAL A CA 1
ATOM 819 C C . VAL A 1 119 ? 45.839 40.391 43.434 1.00 75.36 119 VAL A C 1
ATOM 820 O O . VAL A 1 119 ? 45.015 41.132 42.917 1.00 70.17 119 VAL A O 1
ATOM 824 N N . ALA A 1 120 ? 45.511 39.414 44.269 1.00 66.78 120 ALA A N 1
ATOM 825 C CA . ALA A 1 120 ? 44.131 39.141 44.622 1.00 59.84 120 ALA A CA 1
ATOM 826 C C . ALA A 1 120 ? 44.010 39.321 46.127 1.00 51.76 120 ALA A C 1
ATOM 827 O O . ALA A 1 120 ? 44.890 38.900 46.876 1.00 52.91 120 ALA A O 1
ATOM 829 N N . HIS A 1 121 ? 42.928 39.972 46.556 1.00 49.17 121 HIS A N 1
ATOM 830 C CA . HIS A 1 121 ? 42.653 40.229 47.966 1.00 54.01 121 HIS A CA 1
ATOM 831 C C . HIS A 1 121 ? 41.427 39.414 48.338 1.00 47.81 121 HIS A C 1
ATOM 832 O O . HIS A 1 121 ? 40.367 39.568 47.742 1.00 65.77 121 HIS A O 1
ATOM 839 N N . VAL A 1 122 ? 41.590 38.541 49.326 1.00 47.73 122 VAL A N 1
ATOM 840 C CA . VAL A 1 122 ? 40.539 37.638 49.776 1.00 50.42 122 VAL A CA 1
ATOM 841 C C . VAL A 1 122 ? 40.035 37.933 51.194 1.00 61.48 122 VAL A C 1
ATOM 842 O O . VAL A 1 122 ? 40.822 38.255 52.082 1.00 64.03 122 VAL A O 1
ATOM 846 N N . LEU A 1 123 ? 38.721 37.816 51.394 1.00 54.39 123 LEU A N 1
ATOM 847 C CA . LEU A 1 123 ? 38.099 38.008 52.709 1.00 47.57 123 LEU A CA 1
ATOM 848 C C . LEU A 1 123 ? 37.417 36.690 53.048 1.00 51.20 123 LEU A C 1
ATOM 849 O O . LEU A 1 123 ? 36.695 36.123 52.228 1.00 52.20 123 LEU A O 1
ATOM 854 N N . ILE A 1 124 ? 37.688 36.188 54.245 1.00 39.12 124 ILE A N 1
ATOM 855 C CA . ILE A 1 124 ? 37.134 34.936 54.728 1.00 47.45 124 ILE A CA 1
ATOM 856 C C . ILE A 1 124 ? 36.333 35.231 55.992 1.00 44.85 124 ILE A C 1
ATOM 857 O O . ILE A 1 124 ? 36.809 35.913 56.903 1.00 44.68 124 ILE A O 1
ATOM 862 N N . GLU A 1 125 ? 35.112 34.723 56.036 1.00 40.72 125 GLU A N 1
ATOM 863 C CA . GLU A 1 125 ? 34.259 34.899 57.203 1.00 40.71 125 GLU A CA 1
ATOM 864 C C . GLU A 1 125 ? 33.913 33.524 57.730 1.00 46.53 125 GLU A C 1
ATOM 865 O O . GLU A 1 125 ? 33.566 32.624 56.974 1.00 63.01 125 GLU A O 1
ATOM 871 N N . ALA A 1 126 ? 34.018 33.364 59.036 1.00 43.24 126 ALA A N 1
ATOM 872 C CA . ALA A 1 126 ? 33.693 32.092 59.645 1.00 51.55 126 ALA A CA 1
ATOM 873 C C . ALA A 1 126 ? 32.574 32.369 60.630 1.00 55.43 126 ALA A C 1
ATOM 874 O O . ALA A 1 126 ? 32.686 33.234 61.495 1.00 47.98 126 ALA A O 1
ATOM 876 N N . TRP A 1 127 ? 31.472 31.655 60.478 1.00 48.33 127 TRP A N 1
ATOM 877 C CA . TRP A 1 127 ? 30.343 31.858 61.368 1.00 63.97 127 TRP A CA 1
ATOM 878 C C . TRP A 1 127 ? 29.668 30.533 61.623 1.00 66.32 127 TRP A C 1
ATOM 879 O O . TRP A 1 127 ? 30.100 29.491 61.131 1.00 70.86 127 TRP A O 1
ATOM 890 N N . GLN A 1 128 ? 28.614 30.571 62.419 1.00 59.71 128 GLN A N 1
ATOM 891 C CA . GLN A 1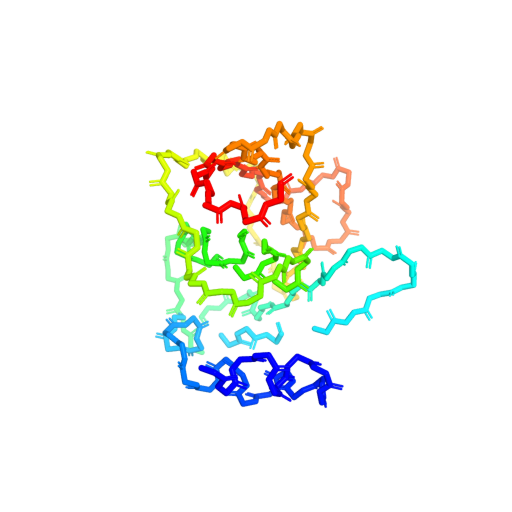 128 ? 27.892 29.361 62.728 1.00 64.90 128 GLN A CA 1
ATOM 892 C C . GLN A 1 128 ? 26.401 29.605 62.589 1.00 67.21 128 GLN A C 1
ATOM 893 O O . GLN A 1 128 ? 25.789 29.216 61.601 1.00 76.43 128 GLN A O 1
ATOM 899 N N . ASP A 1 129 ? 25.826 30.284 63.567 1.00 66.62 129 ASP A N 1
ATOM 900 C CA . ASP A 1 129 ? 24.404 30.538 63.552 1.00 77.92 129 ASP A CA 1
ATOM 901 C C . ASP A 1 129 ? 24.062 31.829 62.824 1.00 72.83 129 ASP A C 1
ATOM 902 O O . ASP A 1 129 ? 23.056 31.901 62.119 1.00 83.80 129 ASP A O 1
ATOM 907 N N . ASP A 1 130 ? 24.908 32.842 62.975 1.00 55.51 130 ASP A N 1
ATOM 908 C CA . ASP A 1 130 ? 24.655 34.120 62.327 1.00 63.89 130 ASP A CA 1
ATOM 909 C C . ASP A 1 130 ? 25.913 34.736 61.708 1.00 69.47 130 ASP A C 1
ATOM 910 O O . ASP A 1 130 ? 26.847 35.139 62.412 1.00 57.63 130 ASP A O 1
ATOM 915 N N . ARG A 1 131 ? 25.916 34.808 60.380 1.00 64.38 131 ARG A N 1
ATOM 916 C CA . ARG A 1 131 ? 27.037 35.360 59.636 1.00 69.40 131 ARG A CA 1
ATOM 917 C C . ARG A 1 131 ? 27.183 36.849 59.901 1.00 71.22 131 ARG A C 1
ATOM 918 O O . ARG A 1 131 ? 28.138 37.483 59.439 1.00 66.96 131 ARG A O 1
ATOM 926 N N . SER A 1 132 ? 26.223 37.393 60.649 1.00 67.31 132 SER A N 1
ATOM 927 C CA . SER A 1 132 ? 26.211 38.801 61.025 1.00 62.70 132 SER A CA 1
ATOM 928 C C . SER A 1 132 ? 27.031 38.960 62.307 1.00 60.79 132 SER A C 1
ATOM 929 O O . SER A 1 132 ? 27.497 40.049 62.631 1.00 79.02 132 SER A O 1
ATOM 932 N N . LYS A 1 133 ? 27.185 37.852 63.031 1.00 60.74 133 LYS A N 1
ATOM 933 C CA . LYS A 1 133 ? 27.958 37.800 64.272 1.00 59.05 133 LYS A CA 1
ATOM 934 C C . LYS A 1 133 ? 28.944 36.648 64.079 1.00 49.51 133 LYS A C 1
ATOM 935 O O . LYS A 1 133 ? 28.861 35.614 64.742 1.00 50.42 133 LYS A O 1
ATOM 941 N N . PRO A 1 134 ? 29.903 36.825 63.158 1.00 46.32 134 PRO A N 1
ATOM 942 C CA . PRO A 1 134 ? 30.899 35.792 62.868 1.00 50.24 134 PRO A CA 1
ATOM 943 C C . PRO A 1 134 ? 31.789 35.377 64.032 1.00 57.95 134 PRO A C 1
ATOM 944 O O . PRO A 1 134 ? 31.963 36.115 64.997 1.00 44.07 134 PRO A O 1
ATOM 948 N N . VAL A 1 135 ? 32.306 34.155 63.968 1.00 46.80 135 VAL A N 1
ATOM 949 C CA . VAL A 1 135 ? 33.190 33.663 65.005 1.00 46.40 135 VAL A CA 1
ATOM 950 C C . VAL A 1 135 ? 34.575 34.290 64.774 1.00 47.33 135 VAL A C 1
ATOM 951 O O . VAL A 1 135 ? 35.290 34.626 65.718 1.00 43.39 135 VAL A O 1
ATOM 955 N N . ALA A 1 136 ? 34.912 34.474 63.503 1.00 36.66 136 ALA A N 1
ATOM 956 C CA . ALA A 1 136 ? 36.186 35.056 63.097 1.00 47.24 136 ALA A CA 1
ATOM 957 C C . ALA A 1 136 ? 36.136 35.545 61.647 1.00 49.61 136 ALA A C 1
ATOM 958 O O . ALA A 1 136 ? 35.395 35.010 60.815 1.00 43.59 136 ALA A O 1
ATOM 960 N N . VAL A 1 137 ? 36.896 36.591 61.356 1.00 46.83 137 VAL A N 1
ATOM 961 C CA . VAL A 1 137 ? 36.978 37.107 59.988 1.00 52.72 137 VAL A CA 1
ATOM 962 C C . VAL A 1 137 ? 38.466 37.210 59.637 1.00 60.64 137 VAL A C 1
ATOM 963 O O . VAL A 1 137 ? 39.276 37.669 60.444 1.00 51.99 137 VAL A O 1
ATOM 967 N N . ALA A 1 138 ? 38.831 36.761 58.443 1.00 39.41 138 ALA A N 1
ATOM 968 C CA . ALA A 1 138 ? 40.226 36.833 58.032 1.00 41.57 138 ALA A CA 1
ATOM 969 C C . ALA A 1 138 ? 40.353 37.568 56.718 1.00 50.39 138 ALA A C 1
ATOM 970 O O . ALA A 1 138 ? 39.355 37.833 56.040 1.00 48.11 138 ALA A O 1
ATOM 972 N N . ARG A 1 139 ? 41.590 37.896 56.372 1.00 39.65 139 ARG A N 1
ATOM 973 C CA . ARG A 1 139 ? 41.919 38.579 55.133 1.00 54.12 139 ARG A CA 1
ATOM 974 C C . ARG A 1 139 ? 43.309 38.127 54.672 1.00 62.22 139 ARG A C 1
ATOM 975 O O . ARG A 1 139 ? 44.226 37.966 55.480 1.00 46.99 139 ARG A O 1
ATOM 983 N N . ALA A 1 140 ? 43.438 37.904 53.372 1.00 42.55 140 ALA A N 1
ATOM 984 C CA . ALA A 1 140 ? 44.686 37.444 52.787 1.00 61.57 140 ALA A CA 1
ATOM 985 C C . ALA A 1 140 ? 44.961 38.067 51.419 1.00 44.49 140 ALA A C 1
ATOM 986 O O . ALA A 1 140 ? 44.035 38.337 50.658 1.00 49.41 140 ALA A O 1
ATOM 988 N N . HIS A 1 141 ? 46.239 38.299 51.126 1.00 43.80 141 HIS A N 1
ATOM 989 C CA . HIS A 1 141 ? 46.670 38.866 49.855 1.00 48.68 141 HIS A CA 1
ATOM 990 C C . HIS A 1 141 ? 47.520 37.832 49.161 1.00 49.62 141 HIS A C 1
ATOM 991 O O . HIS A 1 141 ? 48.399 37.229 49.776 1.00 62.01 141 HIS A O 1
ATOM 998 N N . PHE A 1 142 ? 47.260 37.627 47.876 1.00 51.16 142 PHE A N 1
ATOM 999 C CA . PHE A 1 142 ? 48.022 36.669 47.107 1.00 51.49 142 PHE A CA 1
ATOM 1000 C C . PHE A 1 142 ? 48.597 37.313 45.871 1.00 55.11 142 PHE A C 1
ATOM 1001 O O . PHE A 1 142 ? 48.039 38.264 45.322 1.00 55.58 142 PHE A O 1
ATOM 1009 N N . LEU A 1 143 ? 49.725 36.778 45.434 1.00 50.97 143 LEU A N 1
ATOM 1010 C CA . LEU A 1 143 ? 50.383 37.271 44.244 1.00 62.30 143 LEU A CA 1
ATOM 1011 C C . LEU A 1 143 ? 50.123 36.219 43.178 1.00 68.08 143 LEU A C 1
ATOM 1012 O O . LEU A 1 143 ? 50.392 35.043 43.386 1.00 67.64 143 LEU A O 1
ATOM 1017 N N . LEU A 1 144 ? 49.601 36.636 42.036 1.00 63.79 144 LEU A N 1
ATOM 1018 C CA . LEU A 1 144 ? 49.291 35.691 40.979 1.00 65.75 144 LEU A CA 1
ATOM 1019 C C . LEU A 1 144 ? 50.128 35.847 39.740 1.00 78.38 144 LEU A C 1
ATOM 1020 O O . LEU A 1 144 ? 50.730 36.884 39.505 1.00 83.28 144 LEU A O 1
ATOM 1025 N N . THR A 1 145 ? 50.150 34.795 38.936 1.00 95.54 145 THR A N 1
ATOM 1026 C CA . THR A 1 145 ? 50.878 34.819 37.683 1.00 100.29 145 THR A CA 1
ATOM 1027 C C . THR A 1 145 ? 49.816 34.581 36.636 1.00 105.94 145 THR A C 1
ATOM 1028 O O . THR A 1 145 ? 49.854 33.602 35.893 1.00 103.11 145 THR A O 1
ATOM 1032 N N . ASN A 1 146 ? 48.833 35.465 36.597 1.00 113.96 146 ASN A N 1
ATOM 1033 C CA . ASN A 1 146 ? 47.800 35.289 35.616 1.00 126.36 146 ASN A CA 1
ATOM 1034 C C . ASN A 1 146 ? 48.431 35.459 34.241 1.00 133.26 146 ASN A C 1
ATOM 1035 O O . ASN A 1 146 ? 49.101 36.458 33.946 1.00 126.69 146 ASN A O 1
ATOM 1037 N N . LEU A 1 147 ? 48.259 34.424 33.430 1.00 144.27 147 LEU A N 1
ATOM 1038 C CA . LEU A 1 147 ? 48.770 34.402 32.073 1.00 147.72 147 LEU A CA 1
ATOM 1039 C C . LEU A 1 147 ? 47.712 35.115 31.229 1.00 147.12 147 LEU A C 1
ATOM 1040 O O . LEU A 1 147 ? 47.301 34.640 30.178 1.00 158.26 147 LEU A O 1
ATOM 1045 N N . GLU A 1 148 ? 47.263 36.272 31.690 1.00 135.70 148 GLU A N 1
ATOM 1046 C CA . GLU A 1 148 ? 46.241 36.988 30.948 1.00 133.14 148 GLU A CA 1
ATOM 1047 C C . GLU A 1 148 ? 46.675 38.419 30.619 1.00 133.22 148 GLU A C 1
ATOM 1048 O O . GLU A 1 148 ? 45.790 39.297 30.515 1.00 134.11 148 GLU A O 1
#